Protein AF-A0A1X2H5F2-F1 (afdb_monomer_lite)

Secondary structure (DSSP, 8-state):
-PPP--S--B-SSS-B--EEE--SSPPBTTB--EEEEEEEE--HHHHHHHHHHHHHHHHHTTTPPPEEEEEEEEE--HHHHHHHS--TT---

Organism: Syncephalastrum racemosum (NCBI:txid13706)

Radius of gyration: 14.73 Å; chains: 1; bounding box: 31×35×36 Å

Sequence (92 aa):
MRRMAANGGEWLAGQRKDILYVPEQQCSASIPPVIVDVQNTIDNAFMRRLQSYCNHVYRKYDKVDPITLVLCAKTMPKELADNLQDSSTGSF

Structure (mmCIF, N/CA/C/O backbone):
data_AF-A0A1X2H5F2-F1
#
_entry.id   AF-A0A1X2H5F2-F1
#
loop_
_atom_site.group_PDB
_atom_site.id
_atom_site.type_symbol
_atom_site.label_atom_id
_atom_site.label_alt_id
_atom_site.label_comp_id
_atom_site.label_asym_id
_atom_site.label_entity_id
_atom_site.label_seq_id
_atom_site.pdbx_PDB_ins_code
_atom_site.Cartn_x
_atom_site.Cartn_y
_atom_site.Cartn_z
_atom_site.occupancy
_atom_site.B_iso_or_equiv
_atom_site.auth_seq_id
_atom_site.auth_comp_id
_atom_site.auth_asym_id
_atom_site.auth_atom_id
_atom_site.pdbx_PDB_model_num
ATOM 1 N N . MET A 1 1 ? -6.398 -25.945 10.188 1.00 35.81 1 MET A N 1
ATOM 2 C CA . MET A 1 1 ? -5.870 -25.068 9.118 1.00 35.81 1 MET A CA 1
ATOM 3 C C . MET A 1 1 ? -6.898 -24.981 8.000 1.00 35.81 1 MET A C 1
ATOM 5 O O . MET A 1 1 ? -7.049 -25.934 7.246 1.00 35.81 1 MET A O 1
ATOM 9 N N . ARG A 1 2 ? -7.682 -23.898 7.946 1.00 31.08 2 ARG A N 1
ATOM 10 C CA . ARG A 1 2 ? -8.671 -23.671 6.880 1.00 31.08 2 ARG A CA 1
ATOM 11 C C . ARG A 1 2 ? -8.011 -22.838 5.780 1.00 31.08 2 ARG A C 1
ATOM 13 O O . ARG A 1 2 ? -7.312 -21.878 6.074 1.00 31.08 2 ARG A O 1
ATOM 20 N N . ARG A 1 3 ? -8.183 -23.277 4.532 1.00 31.75 3 ARG A N 1
ATOM 21 C CA . ARG A 1 3 ? -7.584 -22.691 3.326 1.00 31.75 3 ARG A CA 1
ATOM 22 C C . ARG A 1 3 ? -7.969 -21.214 3.200 1.00 31.75 3 ARG A C 1
ATOM 24 O O . ARG A 1 3 ? -9.157 -20.905 3.204 1.00 31.75 3 ARG A O 1
ATOM 31 N N . MET A 1 4 ? -6.973 -20.339 3.040 1.00 45.47 4 MET A N 1
ATOM 32 C CA . MET A 1 4 ? -7.173 -18.987 2.514 1.00 45.47 4 MET A CA 1
ATOM 33 C C . MET A 1 4 ? -7.825 -19.138 1.139 1.00 45.47 4 MET A C 1
ATOM 35 O O . MET A 1 4 ? -7.308 -19.865 0.288 1.00 45.47 4 MET A O 1
ATOM 39 N N . ALA A 1 5 ? -9.001 -18.545 0.948 1.00 40.41 5 ALA A N 1
ATOM 40 C CA . ALA A 1 5 ? -9.723 -18.632 -0.310 1.00 40.41 5 ALA A CA 1
ATOM 41 C C . ALA A 1 5 ? -8.931 -17.896 -1.400 1.00 40.41 5 ALA A C 1
ATOM 43 O O . ALA A 1 5 ? -9.059 -16.690 -1.577 1.00 40.41 5 ALA A O 1
ATOM 44 N N . ALA A 1 6 ? -8.117 -18.644 -2.142 1.00 42.56 6 ALA A N 1
ATOM 45 C CA . ALA A 1 6 ? -7.499 -18.222 -3.390 1.00 42.56 6 ALA A CA 1
ATOM 46 C C . ALA A 1 6 ? -8.526 -18.290 -4.536 1.00 42.56 6 ALA A C 1
ATOM 48 O O . ALA A 1 6 ? -8.310 -18.963 -5.539 1.00 42.56 6 ALA A O 1
ATOM 49 N N . ASN A 1 7 ? -9.670 -17.623 -4.380 1.00 38.69 7 ASN A N 1
ATOM 50 C CA . ASN A 1 7 ? -10.586 -17.392 -5.493 1.00 38.69 7 ASN A CA 1
ATOM 51 C C . ASN A 1 7 ? -10.222 -16.046 -6.109 1.00 38.69 7 ASN A C 1
ATOM 53 O O . ASN A 1 7 ? -10.712 -15.024 -5.652 1.00 38.69 7 ASN A O 1
ATOM 57 N N . GLY A 1 8 ? -9.324 -16.083 -7.100 1.00 42.09 8 GLY A N 1
ATOM 58 C CA . GLY A 1 8 ? -8.998 -14.964 -7.987 1.00 42.09 8 GLY A CA 1
ATOM 59 C C . GLY A 1 8 ? -8.548 -13.704 -7.252 1.00 42.09 8 GLY A C 1
ATOM 60 O O . GLY A 1 8 ? -9.373 -12.881 -6.884 1.00 42.09 8 GLY A O 1
ATOM 61 N N . GLY A 1 9 ? -7.236 -13.530 -7.073 1.00 44.69 9 GLY A N 1
ATOM 62 C CA . GLY A 1 9 ? -6.624 -12.351 -6.443 1.00 44.69 9 GLY A CA 1
ATOM 63 C C . GLY A 1 9 ? -6.790 -11.034 -7.214 1.00 44.69 9 GLY A C 1
ATOM 64 O O . GLY A 1 9 ? -5.854 -10.249 -7.265 1.00 44.69 9 GLY A O 1
ATOM 65 N N . GLU A 1 10 ? -7.935 -10.790 -7.844 1.00 44.16 10 GLU A N 1
ATOM 66 C CA . GLU A 1 10 ? -8.298 -9.509 -8.434 1.00 44.16 10 GLU A CA 1
ATOM 67 C C . GLU A 1 10 ? -9.076 -8.693 -7.403 1.00 44.16 10 GLU A C 1
ATOM 69 O O . GLU A 1 10 ? -10.276 -8.870 -7.201 1.00 44.16 10 GLU A O 1
ATOM 74 N N . TRP A 1 11 ? -8.385 -7.764 -6.748 1.00 54.56 11 TRP A N 1
ATOM 75 C CA . TRP A 1 11 ? -9.022 -6.780 -5.882 1.00 54.56 11 TRP A CA 1
ATOM 76 C C . TRP A 1 11 ? -8.884 -5.411 -6.528 1.00 54.56 11 TRP A C 1
ATOM 78 O O . TRP A 1 11 ? -7.768 -4.945 -6.711 1.00 54.56 11 TRP A O 1
ATOM 88 N N . LEU A 1 12 ? -10.028 -4.795 -6.859 1.00 42.66 12 LEU A N 1
ATOM 89 C CA . LEU A 1 12 ? -10.185 -3.441 -7.412 1.00 42.66 12 LEU A CA 1
ATOM 90 C C . LEU A 1 12 ? -9.266 -3.140 -8.619 1.00 42.66 12 LEU A C 1
ATOM 92 O O . LEU A 1 12 ? -8.069 -2.919 -8.490 1.00 42.66 12 LEU A O 1
ATOM 96 N N . ALA A 1 13 ? -9.869 -3.049 -9.809 1.00 45.41 13 ALA A N 1
ATOM 97 C CA . ALA A 1 13 ? -9.196 -2.735 -11.079 1.00 45.41 13 ALA A CA 1
ATOM 98 C C . ALA A 1 13 ? -8.251 -3.825 -11.636 1.00 45.41 13 ALA A C 1
ATOM 100 O O . ALA A 1 13 ? -7.263 -3.506 -12.295 1.00 45.41 13 ALA A O 1
ATOM 101 N N . GLY A 1 14 ? -8.563 -5.110 -11.416 1.00 42.66 14 GLY A N 1
ATOM 102 C CA . GLY A 1 14 ? -7.888 -6.222 -12.108 1.00 42.66 14 GLY A CA 1
ATOM 103 C C . GLY A 1 14 ? -6.408 -6.387 -11.753 1.00 42.66 14 GLY A C 1
ATOM 104 O O . GLY A 1 14 ? -5.643 -6.951 -12.531 1.00 42.66 14 GLY A O 1
ATOM 105 N N . GLN A 1 15 ? -5.971 -5.865 -10.603 1.00 51.03 15 GLN A N 1
ATOM 106 C CA . GLN A 1 15 ? -4.577 -5.953 -10.182 1.00 51.03 15 GLN A CA 1
ATOM 107 C C . GLN A 1 15 ? -4.405 -6.993 -9.074 1.00 51.03 15 GLN A C 1
ATOM 109 O O . GLN A 1 15 ? -5.068 -6.938 -8.038 1.00 51.03 15 GLN A O 1
ATOM 114 N N . ARG A 1 16 ? -3.481 -7.936 -9.309 1.00 53.47 16 ARG A N 1
ATOM 115 C CA . ARG A 1 16 ? -2.996 -8.899 -8.316 1.00 53.47 16 ARG A CA 1
ATOM 116 C C . ARG A 1 16 ? -2.254 -8.156 -7.211 1.00 53.47 16 ARG A C 1
ATOM 118 O O . ARG A 1 16 ? -1.130 -7.716 -7.424 1.00 53.47 16 ARG A O 1
ATOM 125 N N . LYS A 1 17 ? -2.888 -8.022 -6.048 1.00 57.84 17 LYS A N 1
ATOM 126 C CA . LYS A 1 17 ? -2.191 -7.781 -4.782 1.00 57.84 17 LYS A CA 1
ATOM 127 C C . LYS A 1 17 ? -2.253 -9.051 -3.961 1.00 57.84 17 LYS A C 1
ATOM 129 O O . LYS A 1 17 ? -3.321 -9.649 -3.843 1.00 57.84 17 LYS A O 1
ATOM 134 N N . ASP A 1 18 ? -1.101 -9.464 -3.451 1.00 67.62 18 ASP A N 1
ATOM 135 C CA . ASP A 1 18 ? -0.895 -10.857 -3.083 1.00 67.62 18 ASP A CA 1
ATOM 136 C C . ASP A 1 18 ? -1.670 -11.266 -1.825 1.00 67.62 18 ASP A C 1
ATOM 138 O O . ASP A 1 18 ? -2.300 -12.324 -1.852 1.00 67.62 18 ASP A O 1
ATOM 142 N N . ILE A 1 19 ? -1.691 -10.468 -0.740 1.00 82.69 19 ILE A N 1
ATOM 143 C CA . ILE A 1 19 ? -2.420 -10.846 0.489 1.00 82.69 19 ILE A CA 1
ATOM 144 C C . ILE A 1 19 ? -2.944 -9.622 1.269 1.00 82.69 19 ILE A C 1
ATOM 146 O O . ILE A 1 19 ? -2.196 -8.706 1.603 1.00 82.69 19 ILE A O 1
ATOM 150 N N . LEU A 1 20 ? -4.229 -9.648 1.644 1.00 88.75 20 LEU A N 1
ATOM 151 C CA . LEU A 1 20 ? -4.791 -8.844 2.736 1.00 88.75 20 LEU A CA 1
ATOM 152 C C . LEU A 1 20 ? -5.216 -9.784 3.858 1.00 88.75 20 LEU A C 1
ATOM 154 O O . LEU A 1 20 ? -6.088 -10.631 3.669 1.00 88.75 20 LEU A O 1
ATOM 158 N N . TYR A 1 21 ? -4.618 -9.602 5.025 1.00 90.00 21 TYR A N 1
ATOM 159 C CA . TYR A 1 21 ? -5.061 -10.227 6.255 1.00 90.00 21 TYR A CA 1
ATOM 160 C C . TYR A 1 21 ? -5.981 -9.272 7.012 1.00 90.00 21 TYR A C 1
ATOM 162 O O . TYR A 1 21 ? -5.638 -8.115 7.260 1.00 90.00 21 TYR A O 1
ATOM 170 N N . VAL A 1 22 ? -7.145 -9.785 7.392 1.00 90.50 22 VAL A N 1
ATOM 171 C CA . VAL A 1 22 ? -8.090 -9.107 8.275 1.00 90.50 22 VAL A CA 1
ATOM 172 C C . VAL A 1 22 ? -8.270 -10.003 9.495 1.00 90.50 22 VAL A C 1
ATOM 174 O O . VAL A 1 22 ? -8.543 -11.193 9.311 1.00 90.50 22 VAL A O 1
ATOM 177 N N . PRO A 1 23 ? -8.100 -9.479 10.718 1.0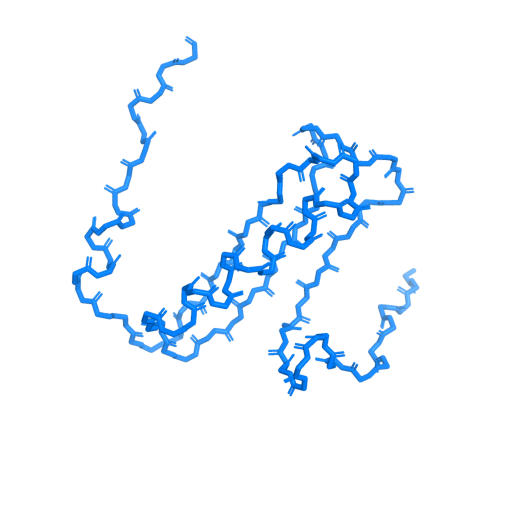0 88.44 23 PRO A N 1
ATOM 178 C CA . PRO A 1 23 ? -8.371 -10.234 11.933 1.00 88.44 23 PRO A CA 1
ATOM 179 C C . PRO A 1 23 ? -9.804 -10.780 11.956 1.00 88.44 23 PRO A C 1
ATOM 181 O O . PRO A 1 23 ? -10.732 -10.135 11.478 1.00 88.44 23 PRO A O 1
ATOM 184 N N . GLU A 1 24 ? -9.995 -11.972 12.529 1.00 86.06 24 GLU A N 1
ATOM 185 C CA . GLU A 1 24 ? -11.342 -12.541 12.720 1.00 86.06 24 GLU A CA 1
ATOM 186 C C . GLU A 1 24 ? -12.152 -11.762 13.772 1.00 86.06 24 GLU A C 1
ATOM 188 O O . GLU A 1 24 ? -13.381 -11.733 13.735 1.00 86.06 24 GLU A O 1
ATOM 193 N N . GLN A 1 25 ? -11.449 -11.137 14.716 1.00 83.31 25 GLN A N 1
ATOM 194 C CA . GLN A 1 25 ? -12.003 -10.214 15.703 1.00 83.31 25 GLN A CA 1
ATOM 195 C C . GLN A 1 25 ? -12.084 -8.799 15.116 1.00 83.31 25 GLN A C 1
ATOM 197 O O . GLN A 1 25 ? -11.484 -8.511 14.082 1.00 83.31 25 GLN A O 1
ATOM 202 N N . GLN A 1 26 ? -12.804 -7.897 15.783 1.00 88.12 26 GLN A N 1
ATOM 203 C CA . GLN A 1 26 ? -12.911 -6.512 15.330 1.00 88.12 26 GLN A CA 1
ATOM 204 C C . GLN A 1 26 ? -11.525 -5.860 15.198 1.00 88.12 26 GLN A C 1
ATOM 206 O O . GLN A 1 26 ? -10.701 -5.939 16.115 1.00 88.12 26 GLN A O 1
ATOM 211 N N . CYS A 1 27 ? -11.277 -5.216 14.054 1.00 90.00 27 CYS A N 1
ATOM 212 C CA . CYS A 1 27 ? -10.038 -4.487 13.816 1.00 90.00 27 CYS A CA 1
ATOM 213 C C . CYS A 1 27 ? -9.849 -3.409 14.885 1.00 90.00 27 CYS A C 1
ATOM 215 O O . CYS A 1 27 ? -10.777 -2.683 15.237 1.00 90.00 27 CYS A O 1
ATOM 217 N N . SER A 1 28 ? -8.623 -3.279 15.375 1.00 92.50 28 SER A N 1
ATOM 218 C CA . SER A 1 28 ? -8.246 -2.238 16.329 1.00 92.50 28 SER A CA 1
ATOM 219 C C . SER A 1 28 ? -6.805 -1.815 16.085 1.00 92.50 28 SER A C 1
ATOM 221 O O . SER A 1 28 ? -6.072 -2.490 15.368 1.00 92.50 28 SER A O 1
ATOM 223 N N . ALA A 1 29 ? -6.364 -0.728 16.717 1.00 88.62 29 ALA A N 1
ATOM 224 C CA . ALA A 1 29 ? -4.967 -0.303 16.629 1.00 88.62 29 ALA A CA 1
ATOM 225 C C . ALA A 1 29 ? -3.977 -1.387 17.111 1.00 88.62 29 ALA A C 1
ATOM 227 O O . ALA A 1 29 ? -2.865 -1.469 16.602 1.00 88.62 29 ALA A O 1
ATOM 228 N N . SER A 1 30 ? -4.380 -2.245 18.057 1.00 91.69 30 SER A N 1
ATOM 229 C CA . SER A 1 30 ? -3.552 -3.358 18.548 1.00 91.69 30 SER A CA 1
ATOM 230 C C . SER A 1 30 ? -3.554 -4.573 17.620 1.00 91.69 30 SER A C 1
ATOM 232 O O . SER A 1 30 ? -2.644 -5.395 17.690 1.00 91.69 30 SER A O 1
ATOM 234 N N . ILE A 1 31 ? -4.579 -4.709 16.772 1.00 91.25 31 ILE A N 1
ATOM 235 C CA . ILE A 1 31 ? -4.716 -5.804 15.808 1.00 91.25 31 ILE A CA 1
ATOM 236 C C . ILE A 1 31 ? -5.229 -5.217 14.480 1.00 91.25 31 ILE A C 1
ATOM 238 O O . ILE A 1 31 ? -6.415 -5.351 14.156 1.00 91.25 31 ILE A O 1
ATOM 242 N N . PRO A 1 32 ? -4.379 -4.491 13.733 1.00 93.75 32 PRO A N 1
ATOM 243 C CA . PRO A 1 32 ? -4.796 -3.833 12.504 1.00 93.75 32 PRO A CA 1
ATOM 244 C C . PRO A 1 32 ? -4.840 -4.819 11.324 1.00 93.75 32 PRO A C 1
ATOM 246 O O . PRO A 1 32 ? -4.190 -5.870 11.358 1.00 93.75 32 PRO A O 1
ATOM 249 N N . PRO A 1 33 ? -5.564 -4.489 10.239 1.00 93.62 33 PRO A N 1
ATOM 250 C CA . PRO A 1 33 ? -5.418 -5.192 8.969 1.00 93.62 33 PRO A CA 1
ATOM 251 C C . PRO A 1 33 ? -3.970 -5.128 8.467 1.00 93.62 33 PRO A C 1
ATOM 253 O O . PRO A 1 33 ? -3.301 -4.102 8.610 1.00 93.62 33 PRO A O 1
ATOM 256 N N . VAL A 1 34 ? -3.503 -6.202 7.829 1.00 92.56 34 VAL A N 1
ATOM 257 C CA . VAL A 1 34 ? -2.143 -6.276 7.277 1.00 92.56 34 VAL A CA 1
ATOM 258 C C . VAL A 1 34 ? -2.200 -6.514 5.778 1.00 92.56 34 VAL A C 1
ATOM 260 O O . VAL A 1 34 ? -2.831 -7.456 5.302 1.00 92.56 34 VAL A O 1
ATOM 263 N N . ILE A 1 35 ? -1.514 -5.661 5.031 1.00 91.69 35 ILE A N 1
ATOM 264 C CA . ILE A 1 35 ? -1.362 -5.746 3.583 1.00 91.69 35 ILE A CA 1
ATOM 265 C C . ILE A 1 35 ? 0.047 -6.256 3.295 1.00 91.69 35 ILE A C 1
ATOM 267 O O . ILE A 1 35 ? 1.018 -5.653 3.745 1.00 91.69 35 ILE A O 1
ATOM 271 N N . VAL A 1 36 ? 0.165 -7.336 2.526 1.00 89.25 36 VAL A N 1
ATOM 272 C CA . VAL A 1 36 ? 1.453 -7.855 2.052 1.00 89.25 36 VAL A CA 1
ATOM 273 C C . VAL A 1 36 ? 1.478 -7.803 0.532 1.00 89.25 36 VAL A C 1
ATOM 275 O O . VAL A 1 36 ? 0.574 -8.317 -0.130 1.00 89.25 36 VAL A O 1
ATOM 278 N N . ASP A 1 37 ? 2.514 -7.171 -0.012 1.00 87.94 37 ASP A N 1
ATOM 279 C CA . ASP A 1 37 ? 2.676 -6.967 -1.451 1.00 87.94 37 ASP A CA 1
ATOM 280 C C . ASP A 1 37 ? 4.118 -7.300 -1.863 1.00 87.94 37 ASP A C 1
ATOM 282 O O . ASP A 1 37 ? 5.073 -6.782 -1.276 1.00 87.94 37 ASP A O 1
ATOM 286 N N . VAL A 1 38 ? 4.292 -8.190 -2.842 1.00 85.06 38 VAL A N 1
ATOM 287 C CA . VAL A 1 38 ? 5.610 -8.554 -3.372 1.00 85.06 38 VAL A CA 1
ATOM 288 C C . VAL A 1 38 ? 5.757 -7.935 -4.751 1.00 85.06 38 VAL A C 1
ATOM 290 O O . VAL A 1 38 ? 5.017 -8.245 -5.679 1.00 85.06 38 VAL A O 1
ATOM 293 N N . GLN A 1 39 ? 6.743 -7.058 -4.907 1.00 83.56 39 GLN A N 1
ATOM 294 C CA . GLN A 1 39 ? 6.980 -6.360 -6.163 1.00 83.56 39 GLN A CA 1
ATOM 295 C C . GLN A 1 39 ? 8.410 -6.557 -6.631 1.00 83.56 39 GLN A C 1
ATOM 297 O O . GLN A 1 39 ? 9.369 -6.397 -5.880 1.00 83.56 39 GLN A O 1
ATOM 302 N N . ASN A 1 40 ? 8.570 -6.856 -7.918 1.00 83.25 40 ASN A N 1
ATOM 303 C CA . ASN A 1 40 ? 9.894 -6.898 -8.528 1.00 83.25 40 ASN A CA 1
ATOM 304 C C . ASN A 1 40 ? 10.524 -5.497 -8.590 1.00 83.25 40 ASN A C 1
ATOM 306 O O . ASN A 1 40 ? 11.719 -5.337 -8.345 1.00 83.25 40 ASN A O 1
ATOM 310 N N . THR A 1 41 ? 9.711 -4.480 -8.874 1.00 84.50 41 THR A N 1
ATOM 311 C CA . THR A 1 41 ? 10.143 -3.084 -8.920 1.00 84.50 41 THR A CA 1
ATOM 312 C C . THR A 1 41 ? 9.143 -2.209 -8.182 1.00 84.50 41 THR A C 1
ATOM 314 O O . THR A 1 41 ? 7.944 -2.293 -8.441 1.00 84.50 41 THR A O 1
ATOM 317 N N . ILE A 1 42 ? 9.635 -1.363 -7.280 1.00 87.62 42 ILE A N 1
ATOM 318 C CA . ILE A 1 42 ? 8.822 -0.352 -6.596 1.00 87.62 42 ILE A CA 1
ATOM 319 C C . ILE A 1 42 ? 8.990 0.968 -7.344 1.00 87.62 42 ILE A C 1
ATOM 321 O O . ILE A 1 42 ? 10.090 1.506 -7.400 1.00 87.62 42 ILE A O 1
ATOM 325 N N . ASP A 1 43 ? 7.909 1.501 -7.908 1.00 87.12 43 ASP A N 1
ATOM 326 C CA . ASP A 1 43 ? 7.882 2.793 -8.594 1.00 87.12 43 ASP A CA 1
ATOM 327 C C . ASP A 1 43 ? 6.783 3.717 -8.036 1.00 87.12 43 ASP A C 1
ATOM 329 O O . ASP A 1 43 ? 5.965 3.338 -7.193 1.00 87.12 43 ASP A O 1
ATOM 333 N N . ASN A 1 44 ? 6.740 4.961 -8.517 1.00 87.88 44 ASN A N 1
ATOM 334 C CA . ASN A 1 44 ? 5.738 5.938 -8.082 1.00 87.88 44 ASN A CA 1
ATOM 335 C C . ASN A 1 44 ? 4.300 5.493 -8.390 1.00 87.88 44 ASN A C 1
ATOM 337 O O . ASN A 1 44 ? 3.372 5.836 -7.656 1.00 87.88 44 ASN A O 1
ATOM 341 N N . ALA A 1 45 ? 4.094 4.736 -9.470 1.00 86.94 45 ALA A N 1
ATOM 342 C CA . ALA A 1 45 ? 2.778 4.223 -9.818 1.00 86.94 45 ALA A CA 1
ATOM 343 C C . ALA A 1 45 ? 2.321 3.177 -8.790 1.00 86.94 45 ALA A C 1
ATOM 345 O O . ALA A 1 45 ? 1.188 3.238 -8.315 1.00 86.94 45 ALA A O 1
ATOM 346 N N . PHE A 1 46 ? 3.208 2.266 -8.394 1.00 87.38 46 PHE A N 1
ATOM 347 C CA . PHE A 1 46 ? 2.990 1.307 -7.324 1.00 87.38 46 PHE A CA 1
ATOM 348 C C . PHE A 1 46 ? 2.680 2.007 -6.003 1.00 87.38 46 PHE A C 1
ATOM 350 O O . PHE A 1 46 ? 1.672 1.679 -5.382 1.00 87.38 46 PHE A O 1
ATOM 357 N N . MET A 1 47 ? 3.461 3.015 -5.609 1.00 89.38 47 MET A N 1
ATOM 358 C CA . MET A 1 47 ? 3.227 3.737 -4.352 1.00 89.38 47 MET A CA 1
ATOM 359 C C . MET A 1 47 ? 1.850 4.406 -4.311 1.00 89.38 47 MET A C 1
ATOM 361 O O . MET A 1 47 ? 1.133 4.286 -3.318 1.00 89.38 47 MET A O 1
ATOM 365 N N . ARG A 1 48 ? 1.419 5.037 -5.414 1.00 90.88 48 ARG A N 1
ATOM 366 C CA . ARG A 1 48 ? 0.066 5.616 -5.520 1.00 90.88 48 ARG A CA 1
ATOM 367 C C . ARG A 1 48 ? -1.022 4.548 -5.40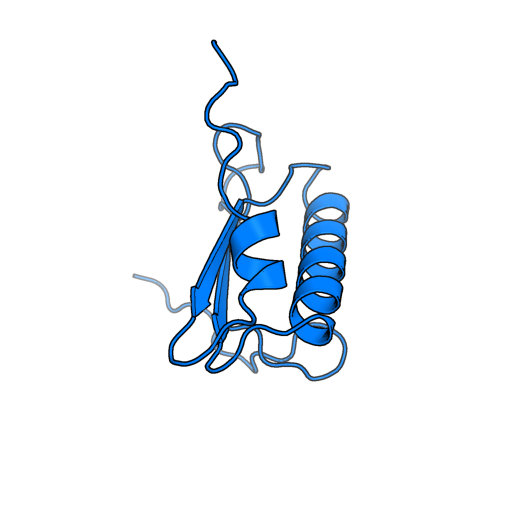5 1.00 90.88 48 ARG A C 1
ATOM 369 O O . ARG A 1 48 ? -2.022 4.757 -4.717 1.00 90.88 48 ARG A O 1
ATOM 376 N N . ARG A 1 49 ? -0.826 3.387 -6.040 1.00 88.44 49 ARG A N 1
ATOM 377 C CA . ARG A 1 49 ? -1.746 2.244 -5.914 1.00 88.44 49 ARG A CA 1
ATOM 378 C C . ARG A 1 49 ? -1.774 1.697 -4.491 1.00 88.44 49 ARG A C 1
ATOM 380 O O . ARG A 1 49 ? -2.836 1.332 -3.996 1.00 88.44 49 ARG A O 1
ATOM 387 N N . LEU A 1 50 ? -0.626 1.629 -3.825 1.00 89.44 50 LEU A N 1
ATOM 388 C CA . LEU A 1 50 ? -0.529 1.189 -2.442 1.00 89.44 50 LEU A CA 1
ATOM 389 C C . LEU A 1 50 ? -1.282 2.126 -1.502 1.00 89.44 50 LEU A C 1
ATOM 391 O O . LEU A 1 50 ? -2.146 1.661 -0.768 1.00 89.44 50 LEU A O 1
ATOM 395 N N . GLN A 1 51 ? -1.060 3.431 -1.614 1.00 91.81 51 GLN A N 1
ATOM 396 C CA . GLN A 1 51 ? -1.779 4.424 -0.822 1.00 91.81 51 GLN A CA 1
ATOM 397 C C . GLN A 1 51 ? -3.299 4.355 -1.040 1.00 91.81 51 GLN A C 1
ATOM 399 O O . GLN A 1 51 ? -4.073 4.385 -0.084 1.00 91.81 51 GLN A O 1
ATOM 404 N N . SER A 1 52 ? -3.743 4.228 -2.296 1.00 91.19 52 SER A N 1
ATOM 405 C CA . SER A 1 52 ? -5.165 4.057 -2.618 1.00 91.19 52 SER A CA 1
ATOM 406 C C . SER A 1 52 ? -5.755 2.814 -1.943 1.00 91.19 52 SER A C 1
ATOM 408 O O . SER A 1 52 ? -6.856 2.867 -1.392 1.00 91.19 52 SER A O 1
ATOM 410 N N . TYR A 1 53 ? -4.993 1.721 -1.916 1.00 87.62 53 TYR A N 1
ATOM 411 C CA . TYR A 1 53 ? -5.411 0.485 -1.274 1.00 87.62 53 TYR A CA 1
ATOM 412 C C . TYR A 1 53 ? -5.491 0.610 0.251 1.00 87.62 53 TYR A C 1
ATOM 414 O O . TYR A 1 53 ? -6.513 0.245 0.830 1.00 87.62 53 TYR A O 1
ATOM 422 N N . CYS A 1 54 ? -4.483 1.204 0.895 1.00 92.06 54 CYS A N 1
ATOM 423 C CA . CYS A 1 54 ? -4.514 1.470 2.334 1.00 92.06 54 CYS A CA 1
ATOM 424 C C . CYS A 1 54 ? -5.738 2.312 2.717 1.00 92.06 54 CYS A C 1
ATOM 426 O O . CYS A 1 54 ? -6.461 1.966 3.647 1.00 92.06 54 CYS A O 1
ATOM 428 N N . ASN A 1 55 ? -6.045 3.349 1.931 1.00 93.06 55 ASN A N 1
ATOM 429 C CA . ASN A 1 55 ? -7.231 4.183 2.135 1.00 93.06 55 ASN A CA 1
ATOM 430 C C . ASN A 1 55 ? -8.547 3.405 1.984 1.00 93.06 55 ASN A C 1
ATOM 432 O O . ASN A 1 55 ? -9.511 3.679 2.700 1.00 93.06 55 ASN A O 1
ATOM 436 N N . HIS A 1 56 ? -8.618 2.455 1.050 1.00 90.81 56 HIS A N 1
ATOM 437 C CA . HIS A 1 56 ? -9.790 1.595 0.900 1.00 90.81 56 HIS A CA 1
ATOM 438 C C . HIS A 1 56 ? -9.969 0.678 2.118 1.00 90.81 56 HIS A C 1
ATOM 440 O O . HIS A 1 56 ? -11.069 0.595 2.662 1.00 90.81 56 HIS A O 1
ATOM 446 N N . VAL A 1 57 ? -8.889 0.033 2.570 1.00 90.88 57 VAL A N 1
ATOM 447 C CA . VAL A 1 57 ? -8.887 -0.853 3.744 1.00 90.88 57 VAL A CA 1
ATOM 448 C C . VAL A 1 57 ? -9.273 -0.076 5.006 1.00 90.88 57 VAL A C 1
ATOM 450 O O . VAL A 1 57 ? -10.193 -0.495 5.702 1.00 90.88 57 VAL A O 1
ATOM 453 N N . TYR A 1 58 ? -8.688 1.102 5.229 1.00 93.69 58 TYR A N 1
ATOM 454 C CA . TYR A 1 58 ? -9.052 2.006 6.325 1.00 93.69 58 TYR A CA 1
ATOM 455 C C . TYR A 1 58 ? -10.557 2.308 6.353 1.00 93.69 58 TYR A C 1
ATOM 457 O O . TYR A 1 58 ? -11.224 2.146 7.372 1.00 93.69 58 TYR A O 1
ATOM 465 N N . ARG A 1 59 ? -11.134 2.705 5.211 1.00 94.06 59 ARG A N 1
ATOM 466 C CA . ARG A 1 59 ? -12.571 3.024 5.121 1.00 94.06 59 ARG A CA 1
ATOM 467 C C . ARG A 1 59 ? -13.463 1.809 5.352 1.00 94.06 59 ARG A C 1
ATOM 469 O O . ARG A 1 59 ? -14.589 1.978 5.808 1.00 94.06 59 ARG A O 1
ATOM 476 N N . LYS A 1 60 ? -12.987 0.617 4.994 1.00 91.12 60 LYS A N 1
ATOM 477 C CA . LYS A 1 60 ? -13.752 -0.628 5.073 1.00 91.12 60 LYS A CA 1
ATOM 478 C C . LYS A 1 60 ? -13.747 -1.244 6.474 1.00 91.12 60 LYS A C 1
ATOM 480 O O . LYS A 1 60 ? -14.749 -1.846 6.844 1.00 91.12 60 LYS A O 1
ATOM 485 N N . TYR A 1 61 ? -12.656 -1.108 7.227 1.00 90.31 61 TYR A N 1
ATOM 486 C CA . TYR A 1 61 ? -12.472 -1.770 8.522 1.00 90.31 61 TYR A CA 1
ATOM 487 C C . TYR A 1 61 ? -12.334 -0.752 9.655 1.00 90.31 61 TYR A C 1
ATOM 489 O O . TYR A 1 61 ? -11.243 -0.519 10.172 1.00 90.31 61 TYR A O 1
ATOM 497 N N . ASP A 1 62 ? -13.461 -0.131 10.009 1.00 87.50 62 ASP A N 1
ATOM 498 C CA . ASP A 1 62 ? -13.624 0.711 11.202 1.00 87.50 62 ASP A CA 1
ATOM 499 C C . ASP A 1 62 ? -12.605 1.851 11.356 1.00 87.50 62 ASP A C 1
ATOM 501 O O . ASP A 1 62 ? -12.345 2.304 12.469 1.00 87.50 62 ASP A O 1
ATOM 505 N N . LYS A 1 63 ? -12.057 2.364 10.243 1.00 92.69 63 LYS A N 1
ATOM 506 C CA . LYS A 1 63 ? -11.070 3.456 10.253 1.00 92.69 63 LYS A CA 1
ATOM 507 C C . LYS A 1 63 ? -9.797 3.101 11.030 1.00 92.69 63 LYS A C 1
ATOM 509 O O . LYS A 1 63 ? -9.193 3.963 11.664 1.00 92.69 63 LYS A O 1
ATOM 514 N N . VAL A 1 64 ? -9.389 1.835 10.969 1.00 94.06 64 VAL A N 1
ATOM 515 C CA . VAL A 1 64 ? -8.104 1.370 11.494 1.00 94.06 64 VAL A CA 1
ATOM 516 C C . VAL A 1 64 ? -7.059 1.436 10.388 1.00 94.06 64 VAL A C 1
ATOM 518 O O . VAL A 1 64 ? -7.261 0.886 9.302 1.00 94.06 64 VAL A O 1
ATOM 521 N N . ASP A 1 65 ? -5.942 2.111 10.658 1.00 94.00 65 ASP A N 1
ATOM 522 C CA . ASP A 1 65 ? -4.836 2.209 9.711 1.00 94.00 65 ASP A CA 1
ATOM 523 C C . ASP A 1 65 ? -4.209 0.830 9.462 1.00 94.00 65 ASP A C 1
ATOM 525 O O . ASP A 1 65 ? -3.795 0.156 10.412 1.00 94.00 65 ASP A O 1
ATOM 529 N N . PRO A 1 66 ? -4.141 0.371 8.200 1.00 93.94 66 PRO A N 1
ATOM 530 C CA . PRO A 1 66 ? -3.529 -0.906 7.896 1.00 93.94 66 PRO A CA 1
ATOM 531 C C . PRO A 1 66 ? -2.007 -0.810 7.943 1.00 93.94 66 PRO A C 1
ATOM 533 O O . PRO A 1 66 ? -1.403 0.151 7.463 1.00 93.94 66 PRO A O 1
ATOM 536 N N . ILE A 1 67 ? -1.376 -1.878 8.416 1.00 93.88 67 ILE A N 1
ATOM 537 C CA . ILE A 1 67 ? 0.070 -2.047 8.291 1.00 93.88 67 ILE A CA 1
ATOM 538 C C . ILE A 1 67 ? 0.360 -2.619 6.907 1.00 93.88 67 ILE A C 1
ATOM 540 O O . ILE A 1 67 ? -0.261 -3.596 6.491 1.00 93.88 67 ILE A O 1
ATOM 544 N N . THR A 1 68 ? 1.318 -2.031 6.191 1.00 91.38 68 THR A N 1
ATOM 545 C CA . THR A 1 68 ? 1.768 -2.569 4.903 1.00 91.38 68 THR A CA 1
ATOM 546 C C . THR A 1 68 ? 3.189 -3.098 4.999 1.00 91.38 68 THR A C 1
ATOM 548 O O . THR A 1 68 ? 4.099 -2.372 5.388 1.00 91.38 68 THR A O 1
ATOM 551 N N . LEU A 1 69 ? 3.380 -4.337 4.557 1.00 90.94 69 LEU A N 1
ATOM 552 C CA . LEU A 1 69 ? 4.676 -4.933 4.271 1.00 90.94 69 LEU A CA 1
ATOM 553 C C . LEU A 1 69 ? 4.858 -5.050 2.754 1.00 90.94 69 LEU A C 1
ATOM 555 O O . LEU A 1 69 ? 4.125 -5.786 2.093 1.00 90.94 69 LEU A O 1
ATOM 559 N N . VAL A 1 70 ? 5.851 -4.348 2.207 1.00 89.75 70 VAL A N 1
ATOM 560 C CA . VAL A 1 70 ? 6.216 -4.450 0.789 1.00 89.75 70 VAL A CA 1
ATOM 561 C C . VAL A 1 70 ? 7.576 -5.118 0.661 1.00 89.75 70 VAL A C 1
ATOM 563 O O . VAL A 1 70 ? 8.567 -4.621 1.191 1.00 89.75 70 VAL A O 1
ATOM 566 N N . LEU A 1 71 ? 7.633 -6.227 -0.071 1.00 86.06 71 LEU A N 1
ATOM 567 C CA . LEU A 1 71 ? 8.879 -6.917 -0.387 1.00 86.06 71 LEU A CA 1
ATOM 568 C C . LEU A 1 71 ? 9.330 -6.525 -1.797 1.00 86.06 71 LEU A C 1
ATOM 570 O O . LEU A 1 71 ? 8.686 -6.881 -2.783 1.00 86.06 71 LEU A O 1
ATOM 574 N N . CYS A 1 72 ? 10.440 -5.790 -1.890 1.00 86.38 72 CYS A N 1
ATOM 575 C CA . CYS A 1 72 ? 11.063 -5.415 -3.160 1.00 86.38 72 CYS A CA 1
ATOM 576 C C . CYS A 1 72 ? 12.078 -6.478 -3.592 1.00 86.38 72 CYS A C 1
ATOM 578 O O . CYS A 1 72 ? 13.098 -6.651 -2.927 1.00 86.38 72 CYS A O 1
ATOM 580 N N . ALA A 1 73 ? 11.831 -7.177 -4.699 1.00 81.25 73 ALA A N 1
ATOM 581 C CA . ALA A 1 73 ? 12.691 -8.284 -5.119 1.00 81.25 73 ALA A CA 1
ATOM 582 C C . ALA A 1 73 ? 13.916 -7.856 -5.945 1.00 81.25 73 ALA A C 1
ATOM 584 O O . ALA A 1 73 ? 14.888 -8.608 -5.999 1.00 81.25 73 ALA A O 1
ATOM 585 N N . LYS A 1 74 ? 13.893 -6.693 -6.618 1.00 81.56 74 LYS A N 1
ATOM 586 C CA . LYS A 1 74 ? 14.969 -6.329 -7.558 1.00 81.56 74 LYS A CA 1
ATOM 587 C C . LYS A 1 74 ? 15.395 -4.872 -7.506 1.00 81.56 74 LYS A C 1
ATOM 589 O O . LYS A 1 74 ? 16.572 -4.600 -7.293 1.00 81.56 74 LYS A O 1
ATOM 594 N N . THR A 1 75 ? 14.486 -3.937 -7.760 1.00 80.50 75 THR A N 1
ATOM 595 C CA . THR A 1 75 ? 14.869 -2.532 -7.961 1.00 80.50 75 THR A CA 1
ATOM 596 C C . THR A 1 75 ? 13.900 -1.556 -7.321 1.00 80.50 75 THR A C 1
ATOM 598 O O . THR A 1 75 ? 12.684 -1.672 -7.441 1.00 80.50 75 THR A O 1
ATOM 601 N N . MET A 1 76 ? 14.465 -0.530 -6.696 1.00 81.69 76 MET A N 1
ATOM 602 C CA . MET A 1 76 ? 13.739 0.608 -6.154 1.00 81.69 76 MET A CA 1
ATOM 603 C C . MET A 1 76 ? 14.538 1.884 -6.465 1.00 81.69 76 MET A C 1
ATOM 605 O O . MET A 1 76 ? 15.749 1.893 -6.230 1.00 81.69 76 MET A O 1
ATOM 609 N N . PRO A 1 77 ? 13.917 2.942 -7.023 1.00 83.56 77 PRO A N 1
ATOM 610 C CA . PRO A 1 77 ? 14.579 4.221 -7.236 1.00 83.56 77 PRO A CA 1
ATOM 611 C C . PRO A 1 77 ? 15.123 4.775 -5.921 1.00 83.56 77 PRO A C 1
ATOM 613 O O . PRO A 1 77 ? 14.418 4.773 -4.912 1.00 83.56 77 PRO A O 1
ATOM 616 N N . LYS A 1 78 ? 16.358 5.285 -5.949 1.00 80.44 78 LYS A N 1
ATOM 617 C CA . LYS A 1 78 ? 17.038 5.796 -4.753 1.00 80.44 78 LYS A CA 1
ATOM 618 C C . LYS A 1 78 ? 16.246 6.908 -4.062 1.00 80.44 78 LYS A C 1
ATOM 620 O O . LYS A 1 78 ? 16.061 6.841 -2.861 1.00 80.44 78 LYS A O 1
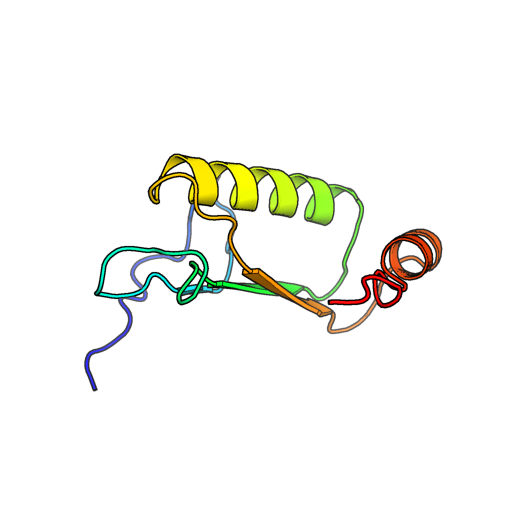ATOM 625 N N . GLU A 1 79 ? 15.696 7.851 -4.825 1.00 78.75 79 GLU A N 1
ATOM 626 C CA . GLU A 1 79 ? 14.844 8.928 -4.297 1.00 78.75 79 GLU A CA 1
ATOM 627 C C . GLU A 1 79 ? 13.677 8.386 -3.462 1.00 78.75 79 GLU A C 1
ATOM 629 O O . GLU A 1 79 ? 13.365 8.902 -2.393 1.00 78.75 79 GLU A O 1
ATOM 634 N N . LEU A 1 80 ? 13.041 7.309 -3.928 1.00 78.44 80 LEU A N 1
ATOM 635 C CA . LEU A 1 80 ? 11.944 6.700 -3.194 1.00 78.44 80 LEU A CA 1
ATOM 636 C C . LEU A 1 80 ? 12.446 5.954 -1.953 1.00 78.44 80 LEU A C 1
ATOM 638 O O . LEU A 1 80 ? 11.767 5.970 -0.936 1.00 78.44 80 LEU A O 1
ATOM 642 N N . ALA A 1 81 ? 13.618 5.319 -2.022 1.00 80.94 81 ALA A N 1
ATOM 643 C CA . ALA A 1 81 ? 14.240 4.686 -0.863 1.00 80.94 81 ALA A CA 1
ATOM 644 C C . ALA A 1 81 ? 14.616 5.717 0.212 1.00 80.94 81 ALA A C 1
ATOM 646 O O . ALA A 1 81 ? 14.309 5.499 1.380 1.00 80.94 81 ALA A O 1
ATOM 647 N N . ASP A 1 82 ? 15.191 6.853 -0.184 1.00 83.50 82 ASP A N 1
ATOM 648 C CA . ASP A 1 82 ? 15.573 7.947 0.711 1.00 83.50 82 ASP A CA 1
ATOM 649 C C . ASP A 1 82 ? 14.329 8.547 1.400 1.00 83.50 82 ASP A C 1
ATOM 651 O O . ASP A 1 82 ? 14.338 8.782 2.604 1.00 83.50 82 ASP A O 1
ATOM 655 N N . ASN A 1 83 ? 13.212 8.688 0.676 1.00 79.31 83 ASN A N 1
ATOM 656 C CA . ASN A 1 83 ? 11.931 9.143 1.237 1.00 79.31 83 ASN A CA 1
ATOM 657 C C . ASN A 1 83 ? 11.284 8.146 2.218 1.00 79.31 83 ASN A C 1
ATOM 659 O O . ASN A 1 83 ? 10.383 8.527 2.964 1.00 79.31 83 ASN A O 1
ATOM 663 N N . LEU A 1 84 ? 11.694 6.873 2.194 1.00 76.38 84 LEU A N 1
ATOM 664 C CA . LEU A 1 84 ? 11.232 5.851 3.136 1.00 76.38 84 LEU A CA 1
ATOM 665 C C . LEU A 1 84 ? 12.191 5.658 4.323 1.00 76.38 84 LEU A C 1
ATOM 667 O O . LEU A 1 84 ? 11.836 4.943 5.261 1.00 76.38 84 LEU A O 1
ATOM 671 N N . GLN A 1 85 ? 13.385 6.266 4.307 1.00 72.44 85 GLN A N 1
ATOM 672 C CA . GLN A 1 85 ? 14.363 6.152 5.391 1.00 72.44 85 GLN A CA 1
ATOM 673 C C . GLN A 1 85 ? 14.000 7.052 6.591 1.00 72.44 85 GLN A C 1
ATOM 675 O O . GLN A 1 85 ? 14.519 8.145 6.778 1.00 72.44 85 GLN A O 1
ATOM 680 N N . ASP A 1 86 ? 13.133 6.464 7.417 1.00 64.38 86 ASP A N 1
ATOM 681 C CA . ASP A 1 86 ? 13.022 6.507 8.880 1.00 64.38 86 ASP A CA 1
ATOM 682 C C . ASP A 1 86 ? 12.165 7.571 9.607 1.00 64.38 86 ASP A C 1
ATOM 684 O O . ASP A 1 86 ? 12.388 8.779 9.558 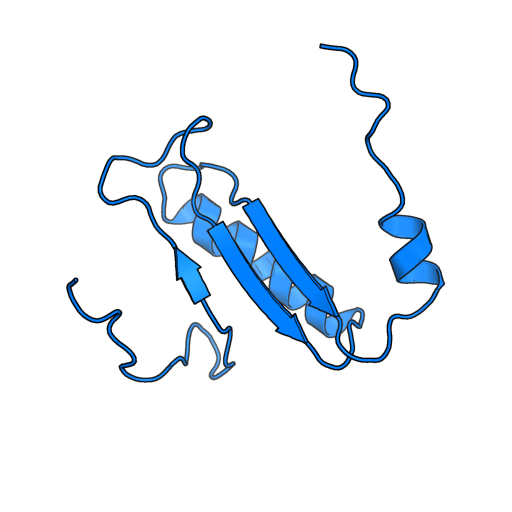1.00 64.38 86 ASP A O 1
ATOM 688 N N . SER A 1 87 ? 11.212 7.037 10.387 1.00 57.44 87 SER A N 1
ATOM 689 C CA . SER A 1 87 ? 10.391 7.688 11.417 1.00 57.44 87 SER A CA 1
ATOM 690 C C . SER A 1 87 ? 10.784 7.226 12.833 1.00 57.44 87 SER A C 1
ATOM 692 O O . SER A 1 87 ? 9.972 7.281 13.757 1.00 57.44 87 SER A O 1
ATOM 694 N N . SER A 1 88 ? 12.016 6.749 13.031 1.00 53.88 88 SER A N 1
ATOM 695 C CA . SER A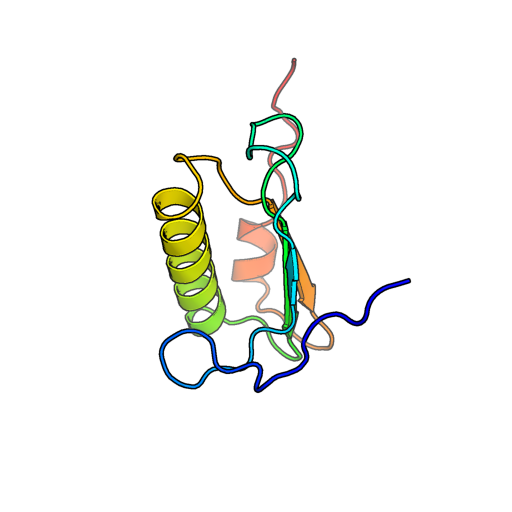 1 88 ? 12.541 6.275 14.323 1.00 53.88 88 SER A CA 1
ATOM 696 C C . SER A 1 88 ? 12.867 7.372 15.356 1.00 53.88 88 SER A C 1
ATOM 698 O O . SER A 1 88 ? 13.430 7.075 16.407 1.00 53.88 88 SER A O 1
ATOM 700 N N . THR A 1 89 ? 12.439 8.624 15.150 1.00 49.53 89 THR A N 1
ATOM 701 C CA . THR A 1 89 ? 12.465 9.708 16.161 1.00 49.53 89 THR A CA 1
ATOM 702 C C . THR A 1 89 ? 11.101 9.978 16.813 1.00 49.53 89 THR A C 1
ATOM 704 O O . THR A 1 89 ? 10.817 11.090 17.250 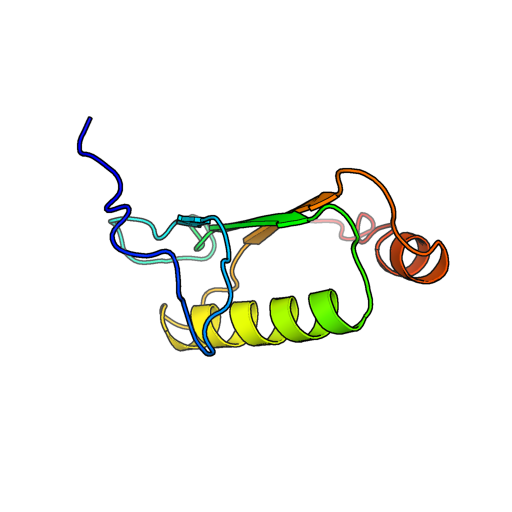1.00 49.53 89 THR A O 1
ATOM 707 N N . GLY A 1 90 ? 10.232 8.972 16.906 1.00 46.12 90 GLY A N 1
ATOM 708 C CA . GLY A 1 90 ? 9.043 9.021 17.761 1.00 46.12 90 GLY A CA 1
ATOM 709 C C . GLY A 1 90 ? 9.331 8.413 19.131 1.00 46.12 90 GLY A C 1
ATOM 710 O O . GLY A 1 90 ? 9.135 7.215 19.314 1.00 46.12 90 GLY A O 1
ATOM 711 N N . SER A 1 91 ? 9.817 9.214 20.081 1.00 34.97 91 SER A N 1
ATOM 712 C CA . SER A 1 91 ? 9.870 8.830 21.497 1.00 34.97 91 SER A CA 1
ATOM 713 C C . SER A 1 91 ? 8.451 8.532 22.001 1.00 34.97 91 SER A C 1
ATOM 715 O O . SER A 1 91 ? 7.557 9.355 21.795 1.00 34.97 91 SER A O 1
ATOM 717 N N . PHE A 1 92 ? 8.262 7.364 22.624 1.00 39.66 92 PHE A N 1
ATOM 718 C CA . PHE A 1 92 ? 7.045 6.996 23.360 1.00 39.66 92 PHE A CA 1
ATOM 719 C C . PHE A 1 92 ? 6.792 7.920 24.556 1.00 39.66 92 PHE A C 1
ATOM 721 O O . PHE A 1 92 ? 7.789 8.389 25.156 1.00 39.66 92 PHE A O 1
#

pLDDT: mean 76.48, std 19.5, range [31.08, 94.06]

Foldseek 3Di:
DDDDPPPDCQDPPRDRQPDWDDDPDQADQVRHIEGEGEEQEDDPVNVVVVVVVQVVSCVVRVNHGYHYDYHHNHYYDPVVVVVVPDPVPDDD